Protein 3SP7 (pdb70)

Nearest PDB structures (foldseek):
  3sp7-assembly1_A  TM=1.007E+00  e=3.220E-22  Homo sapiens
  7xgg-assembly2_F  TM=9.415E-01  e=4.840E-17  Homo sapiens
  3ilc-assembly1_A  TM=9.454E-01  e=5.625E-17  Mus musculus
  8fy0-assembly1_D  TM=9.450E-01  e=8.398E-17  Homo sapiens
  1r2e-assembly1_A  TM=9.366E-01  e=1.254E-16  Homo sapiens

Structure (mmCIF, N/CA/C/O backbone):
data_3SP7
#
_entry.id   3SP7
#
_cell.length_a   41.627
_cell.length_b   54.891
_cell.length_c   79.569
_cell.angle_alpha   90.000
_cell.angle_beta   90.000
_cell.angle_gamma   90.000
#
_symmetry.space_group_name_H-M   'P 21 21 21'
#
loop_
_entity.id
_entity.type
_entity.pdbx_description
1 polymer 'Bcl-2-like protein 1'
2 non-polymer '5-(4-chlorophenyl)-4-{3-[4-(4-{[(4-{[(2R)-4-(dimethylamino)-1-(phenylsulfanyl)butan-2-yl]amino}-3-nitrophenyl)sulfonyl]amino}phenyl)piperazin-1-yl]phenyl}-1,2-dimethyl-1H-pyrrole-3-carboxylic acid'
3 non-polymer 'ZINC ION'
4 non-polymer 'ACETATE ION'
5 water water
#
loop_
_atom_site.group_PDB
_atom_site.id
_atom_site.type_symbol
_atom_site.label_atom_id
_atom_site.label_alt_id
_atom_site.label_comp_id
_atom_site.label_asym_id
_atom_site.label_entity_id
_atom_site.label_seq_id
_atom_site.pdbx_PDB_ins_code
_atom_site.Cartn_x
_atom_site.Cartn_y
_atom_site.Cartn_z
_atom_site.occupancy
_atom_site.B_iso_or_equiv
_atom_site.auth_seq_id
_atom_site.auth_comp_id
_atom_site.auth_asym_id
_atom_site.auth_atom_id
_atom_site.pdbx_PDB_model_num
ATOM 1 N N . SER A 1 1 ? 3.822 19.603 -31.809 1.00 39.15 -2 SER A N 1
ATOM 2 C CA . SER A 1 1 ? 2.547 18.905 -31.943 1.00 38.93 -2 SER A CA 1
ATOM 3 C C . SER A 1 1 ? 2.440 17.771 -30.884 1.00 40.06 -2 SER A C 1
ATOM 4 O O . SER A 1 1 ? 2.980 16.686 -31.095 1.00 43.39 -2 SER A O 1
ATOM 6 N N . GLU A 1 2 ? 1.810 18.044 -29.713 1.00 29.30 -1 GLU A N 1
ATOM 7 C CA . GLU A 1 2 ? 1.130 19.310 -29.519 1.00 23.94 -1 GLU A CA 1
ATOM 8 C C . GLU A 1 2 ? 1.740 20.197 -28.447 1.00 17.21 -1 GLU A C 1
ATOM 9 O O . GLU A 1 2 ? 2.234 19.730 -27.406 1.00 15.68 -1 GLU A O 1
ATOM 15 N N . PHE A 1 3 ? 1.679 21.499 -28.723 1.00 13.32 0 PHE A N 1
ATOM 16 C CA . PHE A 1 3 ? 2.122 22.519 -27.765 1.00 12.31 0 PHE A CA 1
ATOM 17 C C . PHE A 1 3 ? 1.373 22.355 -26.419 1.00 14.39 0 PHE A C 1
ATOM 18 O O . PHE A 1 3 ? 2.015 22.296 -25.355 1.00 13.72 0 PHE A O 1
ATOM 26 N N . MET A 1 4 ? 0.047 22.194 -26.472 1.00 13.91 1 MET A N 1
ATOM 27 C CA . MET A 1 4 ? -0.771 21.989 -25.273 1.00 15.00 1 MET A CA 1
ATOM 28 C C . MET A 1 4 ? -2.101 21.453 -25.726 1.00 21.28 1 MET A C 1
ATOM 29 O O . MET A 1 4 ? -2.971 22.248 -26.097 1.00 24.46 1 MET A O 1
ATOM 34 N N . SER A 1 5 ? -2.267 20.113 -25.741 1.00 15.27 2 SER A N 1
ATOM 35 C CA . SER A 1 5 ? -3.489 19.534 -26.257 1.00 14.94 2 SER A CA 1
ATOM 36 C C . SER A 1 5 ? -4.678 19.762 -25.374 1.00 16.75 2 SER A C 1
ATOM 37 O O . SER A 1 5 ? -4.581 19.704 -24.126 1.00 15.57 2 SER A O 1
ATOM 40 N N . GLN A 1 6 ? -5.829 19.957 -26.032 1.00 15.94 3 GLN A N 1
ATOM 41 C CA . GLN A 1 6 ? -7.086 20.113 -25.329 1.00 17.18 3 GLN A CA 1
ATOM 42 C C . GLN A 1 6 ? -7.407 18.853 -24.554 1.00 17.95 3 GLN A C 1
ATOM 43 O O . GLN A 1 6 ? -7.954 18.960 -23.465 1.00 16.48 3 GLN A O 1
ATOM 45 N N . SER A 1 7 ? -7.048 17.655 -25.068 1.00 14.70 4 SER A N 1
ATOM 46 C CA . SER A 1 7 ? -7.370 16.419 -24.351 1.00 15.40 4 SER A CA 1
ATOM 47 C C . SER A 1 7 ? -6.606 16.326 -23.008 1.00 16.46 4 SER A C 1
ATOM 48 O O . SER A 1 7 ? -7.195 15.870 -22.017 1.00 14.73 4 SER A O 1
ATOM 51 N N . ASN A 1 8 ? -5.362 16.834 -22.944 1.00 13.17 5 ASN A N 1
ATOM 52 C CA . ASN A 1 8 ? -4.603 16.815 -21.694 1.00 12.15 5 ASN A CA 1
ATOM 53 C C . ASN A 1 8 ? -5.197 17.820 -20.703 1.00 14.10 5 ASN A C 1
ATOM 54 O O . ASN A 1 8 ? -5.359 17.497 -19.517 1.00 12.53 5 ASN A O 1
ATOM 59 N N . ARG A 1 9 ? -5.596 19.007 -21.189 1.00 12.70 6 ARG A N 1
ATOM 60 C CA . ARG A 1 9 ? -6.272 19.958 -20.319 1.00 12.79 6 ARG A CA 1
ATOM 61 C C . ARG A 1 9 ? -7.563 19.348 -19.776 1.00 13.71 6 ARG A C 1
ATOM 62 O O . ARG A 1 9 ? -7.841 19.473 -18.579 1.00 11.89 6 ARG A O 1
ATOM 70 N N . GLU A 1 10 ? -8.349 18.690 -20.648 1.00 12.38 7 GLU A N 1
ATOM 71 C CA A GLU A 1 10 ? -9.626 18.088 -20.238 0.50 12.22 7 GLU A CA 1
ATOM 72 C CA B GLU A 1 10 ? -9.625 18.093 -20.235 0.50 12.84 7 GLU A CA 1
ATOM 73 C C . GLU A 1 10 ? -9.426 17.006 -19.184 1.00 13.49 7 GLU A C 1
ATOM 74 O O . GLU A 1 10 ? -10.226 16.926 -18.237 1.00 13.32 7 GLU A O 1
ATOM 85 N N . LEU A 1 11 ? -8.408 16.148 -19.333 1.00 11.79 8 LEU A N 1
ATOM 86 C CA . LEU A 1 11 ? -8.183 15.083 -18.335 1.00 11.08 8 LEU A CA 1
ATOM 87 C C . LEU A 1 11 ? -7.953 15.691 -16.946 1.00 11.98 8 LEU A C 1
ATOM 88 O O . LEU A 1 11 ? -8.483 15.219 -15.930 1.00 11.29 8 LEU A O 1
ATOM 93 N N . VAL A 1 12 ? -7.143 16.736 -16.898 1.00 10.41 9 VAL A N 1
ATOM 94 C CA . VAL A 1 12 ? -6.824 17.386 -15.643 1.00 9.89 9 VAL A CA 1
ATOM 95 C C . VAL A 1 12 ? -8.039 18.084 -15.059 1.00 11.48 9 VAL A C 1
ATOM 96 O O . VAL A 1 12 ? -8.351 17.883 -13.878 1.00 10.81 9 VAL A O 1
ATOM 100 N N . VAL A 1 13 ? -8.748 18.901 -15.859 1.00 10.70 10 VAL A N 1
ATOM 101 C CA . VAL A 1 13 ? -9.902 19.616 -15.309 1.00 11.12 10 VAL A CA 1
ATOM 102 C C . VAL A 1 13 ? -10.977 18.638 -14.861 1.00 12.30 10 VAL A C 1
ATOM 103 O O . VAL A 1 13 ? -11.580 18.860 -13.812 1.00 12.79 10 VAL A O 1
ATOM 107 N N . ASP A 1 14 ? -11.215 17.539 -15.609 1.00 11.10 11 ASP A N 1
ATOM 108 C CA . ASP A 1 14 ? -12.231 16.590 -15.210 1.00 11.50 11 ASP A CA 1
ATOM 109 C C . ASP A 1 14 ? -11.854 15.931 -13.867 1.00 11.50 11 ASP A C 1
ATOM 110 O O . ASP A 1 14 ? -12.707 15.787 -12.975 1.00 11.88 11 ASP A O 1
ATOM 115 N N . PHE A 1 15 ? -10.564 15.607 -13.681 1.00 10.02 12 PHE A N 1
ATOM 116 C CA . PHE A 1 15 ? -10.165 14.955 -12.440 1.00 8.68 12 PHE A CA 1
ATOM 117 C C . PHE A 1 15 ? -10.268 15.922 -11.251 1.00 11.35 12 PHE A C 1
ATOM 118 O O . PHE A 1 15 ? -10.842 15.580 -10.215 1.00 10.42 12 PHE A O 1
ATOM 126 N N . LEU A 1 16 ? -9.752 17.145 -11.431 1.00 10.38 13 LEU A N 1
ATOM 127 C CA . LEU A 1 16 ? -9.784 18.145 -10.361 1.00 9.41 13 LEU A CA 1
ATOM 128 C C . LEU A 1 16 ? -11.211 18.538 -10.015 1.00 12.35 13 LEU A C 1
ATOM 129 O O . LEU A 1 16 ? -11.548 18.703 -8.822 1.00 11.92 13 LEU A O 1
ATOM 134 N N . SER A 1 17 ? -12.069 18.674 -11.044 1.00 10.41 14 SER A N 1
ATOM 135 C CA A SER A 1 17 ? -13.480 19.002 -10.823 0.50 9.88 14 SER A CA 1
ATOM 136 C CA B SER A 1 17 ? -13.473 19.013 -10.821 0.50 10.25 14 SER A CA 1
ATOM 137 C C . SER A 1 17 ? -14.143 17.931 -9.973 1.00 12.62 14 SER A C 1
ATOM 138 O O . SER A 1 17 ? -14.941 18.257 -9.085 1.00 12.63 14 SER A O 1
ATOM 143 N N . TYR A 1 18 ? -13.806 16.650 -10.218 1.00 10.33 15 TYR A N 1
ATOM 144 C CA . TYR A 1 18 ? -14.367 15.527 -9.462 1.00 10.61 15 TYR A CA 1
ATOM 145 C C . TYR A 1 18 ? -13.910 15.600 -8.003 1.00 11.48 15 TYR A C 1
ATOM 146 O O . TYR A 1 18 ? -14.754 15.533 -7.097 1.00 11.89 15 TYR A O 1
ATOM 155 N N . LYS A 1 19 ? -12.608 15.818 -7.756 1.00 10.51 16 LYS A N 1
ATOM 156 C CA . LYS A 1 19 ? -12.115 15.872 -6.376 1.00 10.46 16 LYS A CA 1
ATOM 157 C C . LYS A 1 19 ? -12.674 17.064 -5.620 1.00 13.02 16 LYS A C 1
ATOM 158 O O . LYS A 1 19 ? -12.987 16.932 -4.436 1.00 12.99 16 LYS A O 1
ATOM 164 N N . LEU A 1 20 ? -12.865 18.206 -6.311 1.00 11.75 17 LEU A N 1
ATOM 165 C CA . LEU A 1 20 ? -13.457 19.386 -5.649 1.00 11.69 17 LEU A CA 1
ATOM 166 C C . LEU A 1 20 ? -14.948 19.167 -5.412 1.00 13.73 17 LEU A C 1
ATOM 167 O O . LEU A 1 20 ? -15.462 19.618 -4.369 1.00 12.70 17 LEU A O 1
ATOM 172 N N . SER A 1 21 ? -15.638 18.432 -6.319 1.00 11.93 18 SER A N 1
ATOM 173 C CA A SER A 1 21 ? -17.060 18.123 -6.125 0.50 12.25 18 SER A CA 1
ATOM 174 C CA B SER A 1 21 ? -17.060 18.131 -6.122 0.50 11.70 18 SER A CA 1
ATOM 175 C C . SER A 1 21 ? -17.243 17.284 -4.868 1.00 13.77 18 SER A C 1
ATOM 176 O O . SER A 1 21 ? -18.248 17.429 -4.163 1.00 13.27 18 SER A O 1
ATOM 181 N N . GLN A 1 22 ? -16.270 16.415 -4.560 1.00 11.56 19 GLN A N 1
ATOM 182 C CA . GLN A 1 22 ? -16.355 15.575 -3.366 1.00 11.50 19 GLN A CA 1
ATOM 183 C C . GLN A 1 22 ? -16.289 16.418 -2.096 1.00 13.50 19 GLN A C 1
ATOM 184 O O . GLN A 1 22 ? -16.723 15.958 -1.036 1.00 14.27 19 GLN A O 1
ATOM 190 N N . LYS A 1 23 ? -15.764 17.645 -2.197 1.00 11.07 20 LYS A N 1
ATOM 191 C CA . LYS A 1 23 ? -15.703 18.599 -1.094 1.00 12.20 20 LYS A CA 1
ATOM 192 C C . LYS A 1 23 ? -16.793 19.667 -1.203 1.00 13.07 20 LYS A C 1
ATOM 193 O O . LYS A 1 23 ? -16.788 20.632 -0.423 1.00 14.26 20 LYS A O 1
ATOM 199 N N . GLY A 1 24 ? -17.760 19.451 -2.100 1.00 12.18 21 GLY A N 1
ATOM 200 C CA . GLY A 1 24 ? -18.933 20.314 -2.268 1.00 12.97 21 GLY A CA 1
ATOM 201 C C . GLY A 1 24 ? -18.788 21.53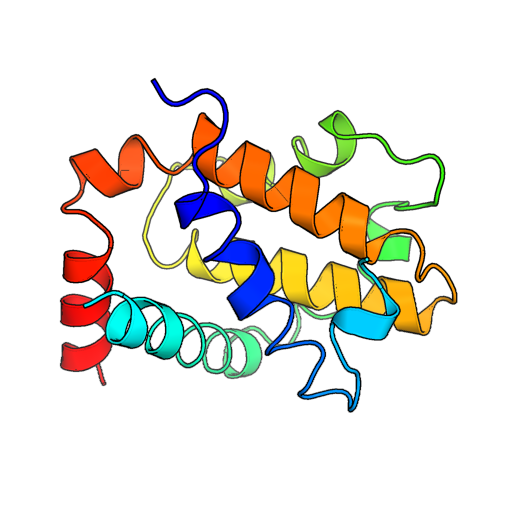3 -3.155 1.00 16.76 21 GLY A C 1
ATOM 202 O O . GLY A 1 24 ? -19.681 22.387 -3.148 1.00 17.15 21 GLY A O 1
ATOM 203 N N . TYR A 1 25 ? -17.720 21.608 -3.967 1.00 12.99 22 TYR A N 1
ATOM 204 C CA . TYR A 1 25 ? -17.462 22.763 -4.824 1.00 14.82 22 TYR A CA 1
ATOM 205 C C . TYR A 1 25 ? -17.681 22.486 -6.267 1.00 18.30 22 TYR A C 1
ATOM 206 O O . TYR A 1 25 ? -17.508 21.356 -6.723 1.00 17.07 22 TYR A O 1
ATOM 215 N N . SER A 1 26 ? -18.002 23.560 -7.006 1.00 18.26 23 SER A N 1
ATOM 216 C CA . SER A 1 26 ? -18.126 23.579 -8.462 1.00 18.56 23 SER A CA 1
ATOM 217 C C . SER A 1 26 ? -16.833 24.103 -9.066 1.00 18.80 23 SER A C 1
ATOM 218 O O . SER A 1 26 ? -16.231 25.032 -8.534 1.00 17.59 23 SER A O 1
ATOM 221 N N . TRP A 1 27 ? -16.419 23.538 -10.193 1.00 16.88 24 TRP A N 1
ATOM 222 C CA . TRP A 1 27 ? -15.222 24.003 -10.892 1.00 15.71 24 TRP A CA 1
ATOM 223 C C . TRP A 1 27 ? -15.341 25.499 -11.278 1.00 19.07 24 TRP A C 1
ATOM 224 O O . TRP A 1 27 ? -14.355 26.247 -11.202 1.00 17.68 24 TRP A O 1
ATOM 235 N N . SER A 1 28 ? -16.570 25.930 -11.645 1.00 18.88 25 SER A N 1
ATOM 236 C CA . SER A 1 28 ? -16.873 27.316 -12.035 1.00 19.72 25 SER A CA 1
ATOM 237 C C . SER A 1 28 ? -16.532 28.339 -10.939 1.00 22.95 25 SER A C 1
ATOM 238 O O . SER A 1 28 ? -16.392 29.521 -11.248 1.00 24.32 25 SER A O 1
ATOM 241 N N . GLN A 1 29 ? -16.348 27.895 -9.679 1.00 19.31 26 GLN A N 1
ATOM 242 C CA . GLN A 1 29 ? -15.965 28.778 -8.571 1.00 20.45 26 GLN A CA 1
ATOM 243 C C . GLN A 1 29 ? -14.484 29.179 -8.657 1.00 24.96 26 GLN A C 1
ATOM 244 O O . GLN A 1 29 ? -14.082 30.194 -8.074 1.00 27.90 26 GLN A O 1
ATOM 250 N N . PHE A 1 30 ? -13.672 28.401 -9.391 1.00 21.03 27 PHE A N 1
ATOM 251 C CA . PHE A 1 30 ? -12.226 28.618 -9.459 1.00 21.03 27 PHE A CA 1
ATOM 252 C C . PHE A 1 30 ? -11.715 29.004 -10.823 1.00 25.07 27 PHE A C 1
ATOM 253 O O . PHE A 1 30 ? -10.596 29.514 -10.919 1.00 23.83 27 PHE A O 1
ATOM 261 N N . SER A 1 31 ? -12.464 28.674 -11.881 1.00 22.93 28 SER A N 1
ATOM 262 C CA . SER A 1 31 ? -12.020 28.922 -13.249 1.00 24.48 28 SER A CA 1
ATOM 263 C C . SER A 1 31 ? -13.141 29.448 -14.116 1.00 31.52 28 SER A C 1
ATOM 264 O O . SER A 1 31 ? -14.272 28.967 -14.020 1.00 30.30 28 SER A O 1
ATOM 267 N N . ASP A 1 32 ? -12.834 30.429 -14.958 1.00 29.89 29 ASP A N 1
ATOM 268 C CA . ASP A 1 32 ? -13.831 31.018 -15.844 1.00 66.86 29 ASP A CA 1
ATOM 269 C C . ASP A 1 32 ? -15.239 30.575 -15.461 1.00 110.58 29 ASP A C 1
ATOM 270 O O . ASP A 1 32 ? -16.212 31.292 -15.697 1.00 77.32 29 ASP A O 1
ATOM 275 N N . GLU A 1 45 ? -14.672 6.081 -25.629 1.00 34.09 82 GLU A N 1
ATOM 276 C CA . GLU A 1 45 ? -13.455 5.667 -24.929 1.00 32.37 82 GLU A CA 1
ATOM 277 C C . GLU A 1 45 ? -12.984 6.774 -23.979 1.00 29.69 82 GLU A C 1
ATOM 278 O O . GLU A 1 45 ? -12.394 6.479 -22.935 1.00 24.20 82 GLU A O 1
ATOM 280 N N . SER A 1 46 ? -13.285 8.042 -24.306 1.00 27.17 83 SER A N 1
ATOM 281 C CA . SER A 1 46 ? -12.901 9.167 -23.464 1.00 25.16 83 SER A CA 1
ATOM 282 C C . SER A 1 46 ? -13.612 9.108 -22.099 1.00 23.69 83 SER A C 1
ATOM 283 O O . SER A 1 46 ? -12.967 9.356 -21.080 1.00 20.28 83 SER A O 1
ATOM 286 N N . GLU A 1 47 ? -14.901 8.722 -22.065 1.00 20.35 84 GLU A N 1
ATOM 287 C CA . GLU A 1 47 ? -15.633 8.593 -20.805 1.00 19.97 84 GLU A CA 1
ATOM 288 C C . GLU A 1 47 ? -15.035 7.477 -19.958 1.00 18.22 84 GLU A C 1
ATOM 289 O O . GLU A 1 47 ? -14.946 7.635 -18.740 1.00 16.69 84 GLU A O 1
ATOM 295 N N . ALA A 1 48 ? -14.610 6.360 -20.582 1.00 15.26 85 ALA A N 1
ATOM 296 C CA . ALA A 1 48 ? -14.032 5.255 -19.827 1.00 13.97 85 ALA A CA 1
ATOM 297 C C . ALA A 1 48 ? -12.699 5.690 -19.159 1.00 14.29 85 ALA A C 1
ATOM 298 O O . ALA A 1 48 ? -12.418 5.258 -18.044 1.00 13.30 85 ALA A O 1
ATOM 300 N N . VAL A 1 49 ? -11.897 6.541 -19.850 1.00 12.88 86 VAL A N 1
ATOM 301 C CA . VAL A 1 49 ? -10.642 7.015 -19.260 1.00 11.56 86 VAL A CA 1
ATOM 302 C C . VAL A 1 49 ? -10.939 7.892 -18.047 1.00 13.10 86 VAL A C 1
ATOM 303 O O . VAL A 1 49 ? -10.328 7.719 -16.995 1.00 11.75 86 VAL A O 1
ATOM 307 N N . LYS A 1 50 ? -11.850 8.858 -18.201 1.00 12.78 87 LYS A N 1
ATOM 308 C CA . LYS A 1 50 ? -12.242 9.754 -17.110 1.00 11.47 87 LYS A CA 1
ATOM 309 C C . LYS A 1 50 ? -12.683 8.921 -15.896 1.00 12.91 87 LYS A C 1
ATOM 310 O O . LYS A 1 50 ? -12.224 9.170 -14.787 1.00 11.44 87 LYS A O 1
ATOM 316 N N . GLN A 1 51 ? -13.542 7.913 -16.124 1.00 12.49 88 GLN A N 1
ATOM 317 C CA . GLN A 1 51 ? -14.086 7.119 -15.026 1.00 12.29 88 GLN A CA 1
ATOM 318 C C . GLN A 1 51 ? -13.013 6.258 -14.366 1.00 12.82 88 GLN A C 1
ATOM 319 O O . GLN A 1 51 ? -12.983 6.156 -13.138 1.00 12.35 88 GLN A O 1
ATOM 325 N N . ALA A 1 52 ? -12.105 5.667 -15.175 1.00 11.67 89 ALA A N 1
ATOM 326 C CA . ALA A 1 52 ? -11.043 4.849 -14.585 1.00 10.82 89 ALA A CA 1
ATOM 327 C C . ALA A 1 52 ? -10.135 5.705 -13.726 1.00 11.88 89 ALA A C 1
ATOM 328 O O . ALA A 1 52 ? -9.726 5.267 -12.649 1.00 11.45 89 ALA A O 1
ATOM 330 N N . LEU A 1 53 ? -9.827 6.935 -14.174 1.00 10.65 90 LEU A N 1
ATOM 331 C CA A LEU A 1 53 ? -8.985 7.844 -13.376 0.50 10.62 90 LEU A CA 1
ATOM 332 C CA B LEU A 1 53 ? -8.945 7.773 -13.380 0.50 10.57 90 LEU A CA 1
ATOM 333 C C . LEU A 1 53 ? -9.682 8.258 -12.090 1.00 12.44 90 LEU A C 1
ATOM 334 O O . LEU A 1 53 ? -9.050 8.333 -11.022 1.00 11.39 90 LEU A O 1
ATOM 343 N N . ARG A 1 54 ? -10.998 8.528 -12.163 1.00 11.24 91 ARG A N 1
ATOM 344 C CA . ARG A 1 54 ? -11.766 8.890 -10.952 1.00 11.92 91 ARG A CA 1
ATOM 345 C C . ARG A 1 54 ? -11.666 7.758 -9.923 1.00 13.08 91 ARG A C 1
ATOM 346 O O . ARG A 1 54 ? -11.358 7.969 -8.743 1.00 11.85 91 ARG A O 1
ATOM 354 N N . GLU A 1 55 ? -11.913 6.532 -10.386 1.00 10.63 92 GLU A N 1
ATOM 355 C CA . GLU A 1 55 ? -11.915 5.363 -9.509 1.00 10.10 92 GLU A CA 1
ATOM 356 C C . GLU A 1 55 ? -10.520 5.077 -8.944 1.00 11.66 92 GLU A C 1
ATOM 357 O O . GLU A 1 55 ? -10.375 4.786 -7.745 1.00 10.87 92 GLU A O 1
ATOM 363 N N . ALA A 1 56 ? -9.478 5.174 -9.798 1.00 9.49 93 ALA A N 1
ATOM 364 C CA . ALA A 1 56 ? -8.119 4.934 -9.336 1.00 9.93 93 ALA A CA 1
ATOM 365 C C . ALA A 1 56 ? -7.686 5.998 -8.326 1.00 11.26 93 ALA A C 1
ATOM 366 O O . ALA A 1 56 ? -7.019 5.651 -7.355 1.00 11.17 93 ALA A O 1
ATOM 368 N N . GLY A 1 57 ? -8.052 7.262 -8.549 1.00 9.79 94 GLY A N 1
ATOM 369 C CA . GLY A 1 57 ? -7.725 8.310 -7.578 1.00 10.09 94 GLY A CA 1
ATOM 370 C C . GLY A 1 57 ? -8.419 8.077 -6.240 1.00 11.49 94 GLY A C 1
ATOM 371 O O . GLY A 1 57 ? -7.824 8.343 -5.185 1.00 11.86 94 GLY A O 1
ATOM 372 N N . ASP A 1 58 ? -9.676 7.614 -6.262 1.00 9.81 95 ASP A N 1
ATOM 373 C CA . ASP A 1 58 ? -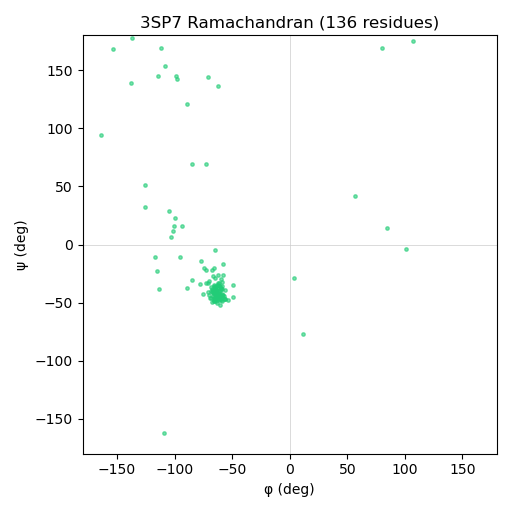10.399 7.312 -5.006 1.00 10.15 95 ASP A CA 1
ATOM 374 C C . ASP A 1 58 ? -9.702 6.163 -4.257 1.00 13.21 95 ASP A C 1
ATOM 375 O O . ASP A 1 58 ? -9.524 6.232 -3.024 1.00 11.67 95 ASP A O 1
ATOM 380 N N . GLU A 1 59 ? -9.273 5.118 -5.004 1.00 10.66 96 GLU A N 1
ATOM 381 C CA A GLU A 1 59 ? -8.588 3.978 -4.394 0.50 10.05 96 GLU A CA 1
ATOM 382 C CA B GLU A 1 59 ? -8.613 3.993 -4.374 0.50 9.49 96 GLU A CA 1
ATOM 383 C C . GLU A 1 59 ? -7.239 4.392 -3.847 1.00 11.32 96 GLU A C 1
ATOM 384 O O . GLU A 1 59 ? -6.832 3.925 -2.778 1.00 11.85 96 GLU A O 1
ATOM 395 N N . PHE A 1 60 ? -6.516 5.249 -4.586 1.00 10.91 97 PHE A N 1
ATOM 396 C CA . PHE A 1 60 ? -5.205 5.732 -4.151 1.00 10.46 97 PHE A CA 1
ATOM 397 C C . PHE A 1 60 ? -5.371 6.413 -2.765 1.00 12.76 97 PHE A C 1
ATOM 398 O O . PHE A 1 60 ? -4.544 6.185 -1.857 1.00 12.38 97 PHE A O 1
ATOM 406 N N . GLU A 1 61 ? -6.419 7.241 -2.586 1.00 11.05 98 GLU A N 1
ATOM 407 C CA . GLU A 1 61 ? -6.599 7.887 -1.292 1.00 11.73 98 GLU A CA 1
ATOM 408 C C . GLU A 1 61 ? -6.892 6.884 -0.187 1.00 14.34 98 GLU A C 1
ATOM 409 O O . GLU A 1 61 ? -6.396 7.060 0.928 1.00 13.95 98 GLU A O 1
ATOM 415 N N . LEU A 1 62 ? -7.648 5.828 -0.469 1.00 11.71 99 LEU A N 1
ATOM 416 C CA . LEU A 1 62 ? -7.887 4.835 0.582 1.00 12.53 99 LEU A CA 1
ATOM 417 C C . LEU A 1 62 ? -6.607 4.121 0.985 1.00 14.86 99 LEU A C 1
ATOM 418 O O . LEU A 1 62 ? -6.422 3.850 2.180 1.00 17.05 99 LEU A O 1
ATOM 423 N N . ARG A 1 63 ? -5.707 3.855 0.034 1.00 11.11 100 ARG A N 1
ATOM 424 C CA . ARG A 1 63 ? -4.493 3.085 0.300 1.00 11.66 100 ARG A CA 1
ATOM 425 C C . ARG A 1 63 ? -3.352 3.920 0.845 1.00 14.92 100 ARG A C 1
ATOM 426 O O . ARG A 1 63 ? -2.505 3.393 1.590 1.00 16.46 100 ARG A O 1
ATOM 434 N N . TYR A 1 64 ? -3.288 5.207 0.458 1.00 11.49 101 TYR A N 1
ATOM 435 C CA . TYR A 1 64 ? -2.151 6.061 0.791 1.00 11.12 101 TYR A CA 1
ATOM 436 C C . TYR A 1 64 ? -2.602 7.325 1.481 1.00 12.79 101 TYR A C 1
ATOM 437 O O . TYR A 1 64 ? -1.938 8.371 1.383 1.00 11.47 101 TYR A O 1
ATOM 446 N N . ARG A 1 65 ? -3.688 7.209 2.246 1.00 12.23 102 ARG A N 1
ATOM 447 C CA . ARG A 1 65 ? -4.292 8.333 2.955 1.00 11.69 102 ARG A CA 1
ATOM 448 C C . ARG A 1 65 ? -3.313 9.176 3.777 1.00 13.60 102 ARG A C 1
ATOM 449 O O . ARG A 1 65 ? -3.492 10.385 3.835 1.00 14.59 102 ARG A O 1
ATOM 457 N N . ARG A 1 66 ? -2.288 8.555 4.381 1.00 12.20 103 ARG A N 1
ATOM 458 C CA A ARG A 1 66 ? -1.357 9.308 5.230 0.50 12.63 103 ARG A CA 1
ATOM 459 C CA B ARG A 1 66 ? -1.355 9.307 5.229 0.50 12.58 103 ARG A CA 1
ATOM 460 C C . ARG A 1 66 ? -0.624 10.421 4.469 1.00 14.06 103 ARG A C 1
ATOM 461 O O . ARG A 1 66 ? -0.154 11.373 5.098 1.00 14.93 103 ARG A O 1
ATOM 476 N N . ALA A 1 67 ? -0.528 10.326 3.136 1.00 10.96 104 ALA A N 1
ATOM 477 C CA . ALA A 1 67 ? 0.157 11.339 2.328 1.00 10.11 104 ALA A CA 1
ATOM 478 C C . ALA A 1 67 ? -0.675 12.598 2.130 1.00 14.47 104 ALA A C 1
ATOM 479 O O . ALA A 1 67 ? -0.147 13.601 1.670 1.00 13.94 104 ALA A O 1
ATOM 481 N N . PHE A 1 68 ? -1.982 12.530 2.427 1.00 13.19 105 PHE A N 1
ATOM 482 C CA . PHE A 1 68 ? -2.896 13.655 2.246 1.00 13.83 105 PHE A CA 1
ATOM 483 C C . PHE A 1 68 ? -2.848 14.571 3.484 1.00 20.28 105 PHE A C 1
ATOM 484 O O . PHE A 1 68 ? -3.790 14.620 4.288 1.00 22.87 105 PHE A O 1
ATOM 492 N N . SER A 1 69 ? -1.724 15.247 3.658 1.00 17.15 106 SER A N 1
ATOM 493 C CA . SER A 1 69 ? -1.497 16.147 4.786 1.00 17.83 106 SER A CA 1
ATOM 494 C C . SER A 1 69 ? -1.484 17.639 4.332 1.00 21.11 106 SER A C 1
ATOM 495 O O . SER A 1 69 ? -2.052 17.963 3.283 1.00 21.43 106 SER A O 1
ATOM 498 N N . ASP A 1 70 ? -0.934 18.554 5.149 1.00 20.96 107 ASP A N 1
ATOM 499 C CA . ASP A 1 70 ? -0.914 19.999 4.858 1.00 19.34 107 ASP A CA 1
ATOM 500 C C . ASP A 1 70 ? 0.101 20.288 3.742 1.00 19.93 107 ASP A C 1
ATOM 501 O O . ASP A 1 70 ? 1.133 20.894 3.989 1.00 18.05 107 ASP A O 1
ATOM 503 N N . LEU A 1 71 ? -0.209 19.852 2.506 1.00 15.70 108 LEU A N 1
ATOM 504 C CA . LEU A 1 71 ? 0.743 19.958 1.393 1.00 14.28 108 LEU A CA 1
ATOM 505 C C . LEU A 1 71 ? 1.185 21.377 1.103 1.00 15.17 108 LEU A C 1
ATOM 506 O O . LEU A 1 71 ? 2.334 21.584 0.738 1.00 14.13 108 LEU A O 1
ATOM 511 N N . THR A 1 72 ? 0.291 22.368 1.199 1.00 16.04 109 THR A N 1
ATOM 512 C CA . THR A 1 72 ? 0.694 23.726 0.834 1.00 17.17 109 THR A CA 1
ATOM 513 C C . THR A 1 72 ? 1.681 24.305 1.866 1.00 19.16 109 THR A C 1
ATOM 514 O O . THR A 1 72 ? 2.584 25.042 1.477 1.00 19.46 109 THR A O 1
ATOM 518 N N . SER A 1 73 ? 1.567 23.915 3.147 1.00 17.81 110 SER A N 1
ATOM 519 C CA . SER A 1 73 ? 2.523 24.381 4.161 1.00 17.86 110 SER A CA 1
ATOM 520 C C . SER A 1 73 ? 3.859 23.634 4.013 1.00 19.77 110 SER A C 1
ATOM 521 O O . SER A 1 73 ? 4.916 24.258 4.047 1.00 20.56 110 SER A O 1
ATOM 524 N N . GLN A 1 74 ? 3.809 22.306 3.788 1.00 16.28 111 GLN A N 1
ATOM 525 C CA . GLN A 1 74 ? 5.009 21.479 3.640 1.00 17.39 111 GLN A CA 1
ATOM 526 C C . GLN A 1 74 ? 5.832 21.873 2.423 1.00 18.74 111 GLN A C 1
ATOM 527 O O . GLN A 1 74 ? 7.067 21.779 2.452 1.00 17.59 111 GLN A O 1
ATOM 533 N N . LEU A 1 75 ? 5.151 22.294 1.327 1.00 14.88 112 LEU A N 1
ATOM 534 C CA . LEU A 1 75 ? 5.847 22.645 0.089 1.00 14.58 112 LEU A CA 1
ATOM 535 C C . LEU A 1 75 ? 5.958 24.150 -0.117 1.00 17.10 112 LEU A C 1
ATOM 536 O O . LEU A 1 75 ? 6.451 24.567 -1.171 1.00 17.93 112 LEU A O 1
ATOM 541 N N . HIS A 1 76 ? 5.531 24.966 0.898 1.00 15.90 113 HIS A N 1
ATOM 542 C CA A HIS A 1 76 ? 5.558 26.437 0.851 0.50 18.43 113 HIS A CA 1
ATOM 543 C CA B HIS A 1 76 ? 5.582 26.431 0.839 0.50 17.76 113 HIS A CA 1
ATOM 544 C C . HIS A 1 76 ? 4.931 26.941 -0.464 1.00 21.53 113 HIS A C 1
ATOM 545 O O . HIS A 1 76 ? 5.519 27.748 -1.188 1.00 21.05 113 HIS A O 1
ATOM 558 N N . ILE A 1 77 ? 3.718 26.435 -0.772 1.00 18.93 114 ILE A N 1
ATOM 559 C CA . ILE A 1 77 ? 2.963 26.815 -1.980 1.00 19.20 114 ILE A CA 1
ATOM 560 C C . ILE A 1 77 ? 2.126 28.021 -1.609 1.00 22.46 114 ILE A C 1
ATOM 561 O O . ILE A 1 77 ? 1.346 27.957 -0.659 1.00 23.75 114 ILE A O 1
ATOM 566 N N . THR A 1 78 ? 2.331 29.144 -2.318 1.00 17.54 115 THR A N 1
ATOM 567 C CA . THR A 1 78 ? 1.642 30.401 -2.037 1.00 17.05 115 THR A CA 1
ATOM 568 C C . THR A 1 78 ? 1.188 31.061 -3.338 1.00 18.55 115 THR A C 1
ATOM 569 O O . THR A 1 78 ? 1.601 30.604 -4.403 1.00 17.17 115 THR A O 1
ATOM 573 N N . PRO A 1 79 ? 0.492 32.215 -3.290 1.00 16.42 116 PRO A N 1
ATOM 574 C CA . PRO A 1 79 ? 0.176 32.929 -4.537 1.00 16.30 116 PRO A CA 1
ATOM 575 C C . PRO A 1 79 ? 1.417 33.464 -5.281 1.00 18.05 116 PRO A C 1
ATOM 576 O O . PRO A 1 79 ? 1.269 33.978 -6.389 1.00 18.71 116 PRO A O 1
ATOM 580 N N . GLY A 1 80 ? 2.606 33.324 -4.697 1.00 15.86 117 GLY A N 1
ATOM 581 C CA . GLY A 1 80 ? 3.861 33.683 -5.347 1.00 16.63 117 GLY A CA 1
ATOM 582 C C . GLY A 1 80 ? 4.543 32.496 -6.025 1.00 18.65 117 GLY A C 1
ATOM 583 O O . GLY A 1 80 ? 5.529 32.682 -6.740 1.00 19.31 117 GLY A O 1
ATOM 584 N N . THR A 1 81 ? 4.069 31.264 -5.771 1.00 14.74 118 THR A N 1
ATOM 585 C CA . THR A 1 81 ? 4.668 30.058 -6.349 1.00 14.63 118 THR A CA 1
ATOM 586 C C . THR A 1 81 ? 4.566 30.055 -7.881 1.00 14.46 118 THR A C 1
ATOM 587 O O . THR A 1 81 ? 3.524 30.395 -8.446 1.00 14.65 118 THR A O 1
ATOM 591 N N . ALA A 1 82 ? 5.661 29.680 -8.546 1.00 14.42 119 ALA A N 1
ATOM 592 C CA . ALA A 1 82 ? 5.704 29.561 -9.994 1.00 14.01 119 ALA A CA 1
ATOM 593 C C . ALA A 1 82 ? 5.849 28.092 -10.408 1.00 13.54 119 ALA A C 1
ATOM 594 O O . ALA A 1 82 ? 6.134 27.205 -9.579 1.00 13.56 119 ALA A O 1
ATOM 596 N N . TYR A 1 83 ? 5.670 27.841 -11.702 1.00 11.47 120 TYR A N 1
ATOM 597 C CA . TYR A 1 83 ? 5.677 26.494 -12.262 1.00 11.35 120 TYR A CA 1
ATOM 598 C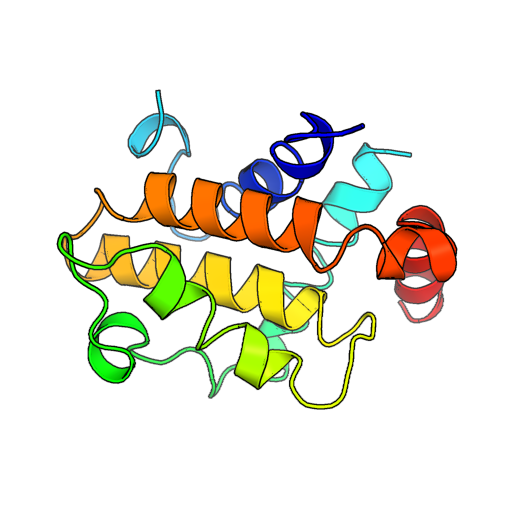 C . TYR A 1 83 ? 6.872 25.643 -11.845 1.00 13.34 120 TYR A C 1
ATOM 599 O O . TYR A 1 83 ? 6.686 24.465 -11.523 1.00 12.56 120 TYR A O 1
ATOM 608 N N . GLN A 1 84 ? 8.095 26.191 -11.871 1.00 14.31 121 GLN A N 1
ATOM 609 C CA . GLN A 1 84 ? 9.240 25.335 -11.591 1.00 14.47 121 GLN A CA 1
ATOM 610 C C . GLN A 1 84 ? 9.207 24.738 -10.168 1.00 16.89 121 GLN A C 1
ATOM 611 O O . GLN A 1 84 ? 9.687 23.623 -10.007 1.00 16.61 121 GLN A O 1
ATOM 617 N N . SER A 1 85 ? 8.551 25.368 -9.177 1.00 14.50 122 SER A N 1
ATOM 618 C CA . SER A 1 85 ? 8.438 24.776 -7.835 1.00 14.47 122 SER A CA 1
ATOM 619 C C . SER A 1 85 ? 7.550 23.525 -7.888 1.00 16.83 122 SER A C 1
ATOM 620 O O . SER A 1 85 ? 7.845 22.509 -7.251 1.00 16.38 122 SER A O 1
ATOM 623 N N . PHE A 1 86 ? 6.459 23.604 -8.668 1.00 14.22 123 PHE A N 1
ATOM 624 C CA . PHE A 1 86 ? 5.570 22.469 -8.836 1.00 13.24 123 PHE A CA 1
ATOM 625 C C . PHE A 1 86 ? 6.328 21.364 -9.597 1.00 14.77 123 PHE A C 1
ATOM 626 O O . PHE A 1 86 ? 6.307 20.207 -9.181 1.00 13.49 123 PHE A O 1
ATOM 634 N N . GLU A 1 87 ? 7.055 21.725 -10.655 1.00 12.03 124 GLU A N 1
ATOM 635 C CA . GLU A 1 87 ? 7.805 20.729 -11.407 1.00 11.64 124 GLU A CA 1
ATOM 636 C C . GLU A 1 87 ? 8.839 20.012 -10.541 1.00 14.56 124 GLU A C 1
ATOM 637 O O . GLU A 1 87 ? 9.037 18.811 -10.724 1.00 13.47 124 GLU A O 1
ATOM 643 N N . GLN A 1 88 ? 9.495 20.714 -9.614 1.00 12.68 125 GLN A N 1
ATOM 644 C CA A GLN A 1 88 ? 10.495 20.032 -8.802 0.50 12.69 125 GLN A CA 1
ATOM 645 C CA B GLN A 1 88 ? 10.491 20.066 -8.762 0.50 13.03 125 GLN A CA 1
ATOM 646 C C . GLN A 1 88 ? 9.870 18.946 -7.937 1.00 14.68 125 GLN A C 1
ATOM 647 O O . GLN A 1 88 ? 10.469 17.868 -7.835 1.00 14.96 125 GLN A O 1
ATOM 658 N N . VAL A 1 89 ? 8.679 19.187 -7.353 1.00 11.14 126 VAL A N 1
ATOM 659 C CA A VAL A 1 89 ? 7.982 18.185 -6.537 0.50 11.23 126 VAL A CA 1
ATOM 660 C CA B VAL A 1 89 ? 8.090 18.146 -6.523 0.50 11.08 126 VAL A CA 1
ATOM 661 C C . VAL A 1 89 ? 7.525 17.011 -7.406 1.00 14.60 126 VAL A C 1
ATOM 662 O O . VAL A 1 89 ? 7.667 15.851 -7.019 1.00 12.71 126 VAL A O 1
ATOM 669 N N . VAL A 1 90 ? 6.940 17.309 -8.570 1.00 11.53 127 VAL A N 1
ATOM 670 C CA . VAL A 1 90 ? 6.433 16.220 -9.382 1.00 11.31 127 VAL A CA 1
ATOM 671 C C . VAL A 1 90 ? 7.606 15.422 -9.973 1.00 13.90 127 VAL A C 1
ATOM 672 O O . VAL A 1 90 ? 7.488 14.201 -10.093 1.00 12.17 127 VAL A O 1
ATOM 676 N N . ASN A 1 91 ? 8.748 16.084 -10.296 1.00 10.70 128 ASN A N 1
ATOM 677 C CA . ASN A 1 91 ? 9.911 15.329 -10.770 1.00 11.58 128 ASN A CA 1
ATOM 678 C C . ASN A 1 91 ? 10.382 14.370 -9.685 1.00 14.08 128 ASN A C 1
ATOM 679 O O . ASN A 1 91 ? 10.863 13.291 -10.019 1.00 14.51 128 ASN A O 1
ATOM 684 N N . GLU A 1 92 ? 10.245 14.750 -8.385 1.00 12.04 129 GLU A N 1
ATOM 685 C CA . GLU A 1 92 ? 10.592 13.833 -7.284 1.00 12.80 129 GLU A CA 1
ATOM 686 C C . GLU A 1 92 ? 9.654 12.611 -7.343 1.00 13.35 129 GLU A C 1
ATOM 687 O O . GLU A 1 92 ? 10.101 11.474 -7.203 1.00 13.90 129 GLU A O 1
ATOM 693 N N . LEU A 1 93 ? 8.340 12.850 -7.529 1.00 12.19 130 LEU A N 1
ATOM 694 C CA . LEU A 1 93 ? 7.395 11.741 -7.615 1.00 13.12 130 LEU A CA 1
ATOM 695 C C . LEU A 1 93 ? 7.815 10.761 -8.742 1.00 13.89 130 LEU A C 1
ATOM 696 O O . LEU A 1 93 ? 7.736 9.541 -8.563 1.00 15.54 130 LEU A O 1
ATOM 701 N N . PHE A 1 94 ? 8.295 11.293 -9.878 1.00 12.44 131 PHE A N 1
ATOM 702 C CA . PHE A 1 94 ? 8.717 10.462 -10.998 1.00 12.31 131 PHE A CA 1
ATOM 703 C C . PHE A 1 94 ? 10.244 10.253 -11.080 1.00 17.58 131 PHE A C 1
ATOM 704 O O . PHE A 1 94 ? 10.759 9.924 -12.159 1.00 17.09 131 PHE A O 1
ATOM 712 N N . ARG A 1 95 ? 10.967 10.408 -9.942 1.00 15.45 132 ARG A N 1
ATOM 713 C CA . ARG A 1 95 ? 12.437 10.332 -9.955 1.00 15.81 132 ARG A CA 1
ATOM 714 C C . ARG A 1 95 ? 12.956 8.992 -10.479 1.00 21.50 132 ARG A C 1
ATOM 715 O O . ARG A 1 95 ? 13.996 8.970 -11.129 1.00 22.89 132 ARG A O 1
ATOM 723 N N . ASP A 1 96 ? 12.231 7.903 -10.242 1.00 17.04 133 ASP A N 1
ATOM 724 C CA . ASP A 1 96 ? 12.672 6.584 -10.716 1.00 17.75 133 ASP A CA 1
ATOM 725 C C . ASP A 1 96 ? 11.962 6.144 -11.991 1.00 21.61 133 ASP A C 1
ATOM 726 O O . ASP A 1 96 ? 12.066 4.976 -12.378 1.00 23.20 133 ASP A O 1
ATOM 731 N N . GLY A 1 97 ? 11.331 7.093 -12.668 1.00 18.33 134 GLY A N 1
ATOM 732 C CA . GLY A 1 97 ? 10.637 6.812 -13.917 1.00 17.38 134 GLY A CA 1
ATOM 733 C C . GLY A 1 97 ? 9.131 6.815 -13.804 1.00 17.25 134 GLY A C 1
ATOM 734 O O . GLY A 1 97 ? 8.558 6.954 -12.720 1.00 17.19 134 GLY A O 1
ATOM 735 N N . VAL A 1 98 ? 8.474 6.659 -14.931 1.00 13.66 135 VAL A N 1
ATOM 736 C CA . VAL A 1 98 ? 7.027 6.708 -14.986 1.00 12.37 135 VAL A CA 1
ATOM 737 C C . VAL A 1 98 ? 6.436 5.299 -14.992 1.00 14.55 135 VAL A C 1
ATOM 738 O O . VAL A 1 98 ? 6.991 4.374 -15.595 1.00 14.29 135 VAL A O 1
ATOM 742 N N . ASN A 1 99 ? 5.279 5.146 -14.344 1.00 13.14 136 ASN A N 1
ATOM 743 C CA . ASN A 1 99 ? 4.475 3.932 -14.414 1.00 11.84 136 ASN A CA 1
ATOM 744 C C . ASN A 1 99 ? 3.017 4.380 -14.139 1.00 12.20 136 ASN A C 1
ATOM 745 O O . ASN A 1 99 ? 2.794 5.544 -13.742 1.00 11.12 136 ASN A O 1
ATOM 750 N N . TRP A 1 100 ? 2.041 3.516 -14.366 1.00 10.72 137 TRP A N 1
ATOM 751 C CA . TRP A 1 100 ? 0.656 3.940 -14.208 1.00 9.66 137 TRP A CA 1
ATOM 752 C C . TRP A 1 100 ? 0.319 4.380 -12.777 1.00 10.52 137 TRP A C 1
ATOM 753 O O . TRP A 1 100 ? -0.379 5.373 -12.602 1.00 10.96 137 TRP A O 1
ATOM 764 N N . GLY A 1 101 ? 0.780 3.630 -11.781 1.00 10.38 138 GLY A N 1
ATOM 765 C CA . GLY A 1 101 ? 0.488 4.006 -10.403 1.00 10.38 138 GLY A CA 1
ATOM 766 C C . GLY A 1 101 ? 1.017 5.376 -10.033 1.00 9.57 138 GLY A C 1
ATOM 767 O O . GLY A 1 101 ? 0.359 6.130 -9.292 1.00 10.50 138 GLY A O 1
ATOM 768 N N . ARG A 1 102 ? 2.225 5.706 -10.554 1.00 9.35 139 ARG A N 1
ATOM 769 C CA A ARG A 1 102 ? 2.806 7.022 -10.268 0.50 8.69 139 ARG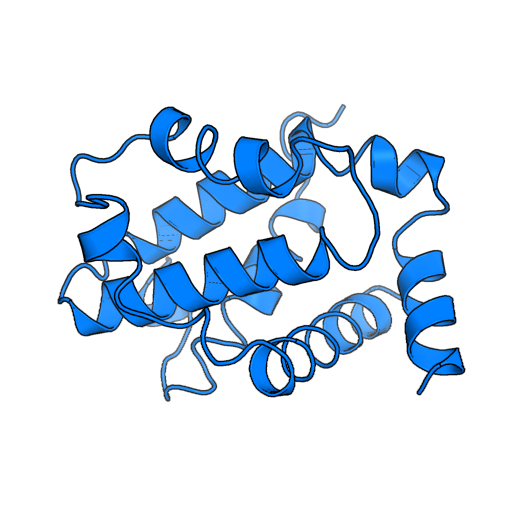 A CA 1
ATOM 770 C CA B ARG A 1 102 ? 2.826 7.021 -10.318 0.50 9.14 139 ARG A CA 1
ATOM 771 C C . ARG A 1 102 ? 1.994 8.118 -11.005 1.00 10.16 139 ARG A C 1
ATOM 772 O O . ARG A 1 102 ? 1.837 9.209 -10.469 1.00 9.96 139 ARG A O 1
ATOM 787 N N . ILE A 1 103 ? 1.421 7.812 -12.196 1.00 9.77 140 ILE A N 1
ATOM 788 C CA . ILE A 1 103 ? 0.566 8.797 -12.875 1.00 8.35 140 ILE A CA 1
ATOM 789 C C . ILE A 1 103 ? -0.711 9.026 -12.036 1.00 10.66 140 ILE A C 1
ATOM 790 O O . ILE A 1 103 ? -1.126 10.176 -11.841 1.00 9.25 140 ILE A O 1
ATOM 795 N N . VAL A 1 104 ? -1.301 7.955 -11.465 1.00 9.42 141 VAL A N 1
ATOM 796 C CA . VAL A 1 104 ? -2.474 8.151 -10.627 1.00 8.79 141 VAL A CA 1
ATOM 797 C C . VAL A 1 104 ? -2.076 8.988 -9.392 1.00 10.40 141 VAL A C 1
ATOM 798 O O . VAL A 1 104 ? -2.850 9.863 -8.968 1.00 10.27 141 VAL A O 1
ATOM 802 N N . ALA A 1 105 ? -0.883 8.722 -8.810 1.00 8.96 142 ALA A N 1
ATOM 803 C CA . ALA A 1 105 ? -0.403 9.493 -7.655 1.00 9.20 142 ALA A CA 1
ATOM 804 C C . ALA A 1 105 ? -0.232 10.981 -8.020 1.00 10.20 142 ALA A C 1
ATOM 805 O O . ALA A 1 105 ? -0.528 11.853 -7.193 1.00 10.13 142 ALA A O 1
ATOM 807 N N . PHE A 1 106 ? 0.193 11.280 -9.271 1.00 9.08 143 PHE A N 1
ATOM 808 C CA . PHE A 1 106 ? 0.337 12.648 -9.757 1.00 9.07 143 PHE A CA 1
ATOM 809 C C . PHE A 1 106 ? -1.014 13.344 -9.834 1.00 10.96 143 PHE A C 1
ATOM 810 O O . PHE A 1 106 ? -1.145 14.471 -9.347 1.00 9.96 143 PHE A O 1
ATOM 818 N N . PHE A 1 107 ? -2.036 12.682 -10.412 1.00 9.16 144 PHE A N 1
ATOM 819 C CA . PHE A 1 107 ? -3.354 13.308 -10.441 1.00 8.87 144 PHE A CA 1
ATOM 820 C C . PHE A 1 107 ? -3.851 13.545 -9.033 1.00 10.04 144 PHE A C 1
ATOM 821 O O . PHE A 1 107 ? -4.400 14.619 -8.707 1.00 9.91 144 PHE A O 1
ATOM 829 N N . SER A 1 108 ? -3.668 12.525 -8.171 1.00 9.55 145 SER A N 1
ATOM 830 C CA . SER A 1 108 ? -4.140 12.621 -6.794 1.00 9.09 145 SER A CA 1
ATOM 831 C C . SER A 1 108 ? -3.454 13.767 -6.036 1.00 9.68 145 SER A C 1
ATOM 832 O O . SER A 1 108 ? -4.097 14.476 -5.236 1.00 10.05 145 SER A O 1
ATOM 835 N N . PHE A 1 109 ? -2.141 13.939 -6.274 1.00 8.92 146 PHE A N 1
ATOM 836 C CA . PHE A 1 109 ? -1.375 15.029 -5.647 1.00 8.72 146 PHE A CA 1
ATOM 837 C C . PHE A 1 109 ? -1.977 16.388 -6.048 1.00 10.72 146 PHE A C 1
ATOM 838 O O . PHE A 1 109 ? -2.218 17.256 -5.196 1.00 9.64 146 PHE A O 1
ATOM 846 N N . GLY A 1 110 ? -2.231 16.580 -7.343 1.00 10.45 147 GLY A N 1
ATOM 847 C CA . GLY A 1 110 ? -2.839 17.823 -7.816 1.00 9.87 147 GLY A CA 1
ATOM 848 C C . GLY A 1 110 ? -4.217 18.066 -7.223 1.00 9.98 147 GLY A C 1
ATOM 849 O O . GLY A 1 110 ? -4.518 19.184 -6.767 1.00 10.92 147 GLY A O 1
ATOM 850 N N . GLY A 1 111 ? -5.034 17.019 -7.123 1.00 9.54 148 GLY A N 1
ATOM 851 C CA . GLY A 1 111 ? -6.337 17.143 -6.486 1.00 9.86 148 GLY A CA 1
ATOM 852 C C . GLY A 1 111 ? -6.227 17.579 -5.031 1.00 11.36 148 GLY A C 1
ATOM 853 O O . GLY A 1 111 ? -6.963 18.467 -4.560 1.00 12.43 148 GLY A O 1
ATOM 854 N N . ALA A 1 112 ? -5.315 16.923 -4.271 1.00 10.09 149 ALA A N 1
ATOM 855 C CA . ALA A 1 112 ? -5.110 17.244 -2.870 1.00 10.43 149 ALA A CA 1
ATOM 856 C C . ALA A 1 112 ? -4.554 18.657 -2.716 1.00 11.69 149 ALA A C 1
ATOM 857 O O . ALA A 1 112 ? -4.940 19.362 -1.776 1.00 11.96 149 ALA A O 1
ATOM 859 N N . LEU A 1 113 ? -3.671 19.093 -3.632 1.00 10.91 150 LEU A N 1
ATOM 860 C CA . LEU A 1 113 ? -3.103 20.449 -3.554 1.00 12.18 150 LEU A CA 1
ATOM 861 C C . LEU A 1 113 ? -4.211 21.469 -3.772 1.00 13.23 150 LEU A C 1
ATOM 862 O O . LEU A 1 113 ? -4.231 22.498 -3.073 1.00 13.46 150 LEU A O 1
ATOM 867 N N . CYS A 1 114 ? -5.147 21.205 -4.691 1.00 11.34 151 CYS A N 1
ATOM 868 C CA . CYS A 1 114 ? -6.307 22.077 -4.926 1.00 11.14 151 CYS A CA 1
ATOM 869 C C . CYS A 1 114 ? -7.203 22.160 -3.691 1.00 15.34 151 CYS A C 1
ATOM 870 O O . CYS A 1 114 ? -7.566 23.266 -3.259 1.00 14.46 151 CYS A O 1
ATOM 873 N N . VAL A 1 115 ? -7.576 20.994 -3.121 1.00 13.84 152 VAL A N 1
ATOM 874 C CA . VAL A 1 115 ? -8.442 20.950 -1.958 1.00 14.15 152 VAL A CA 1
ATOM 875 C C . VAL A 1 115 ? -7.802 21.729 -0.793 1.00 15.19 152 VAL A C 1
ATOM 876 O O . VAL A 1 115 ? -8.499 22.536 -0.140 1.00 16.33 152 VAL A O 1
ATOM 880 N N . GLU A 1 116 ? -6.481 21.537 -0.574 1.00 14.48 153 GLU A N 1
ATOM 881 C CA . GLU A 1 116 ? -5.753 22.204 0.520 1.00 16.58 153 GLU A CA 1
ATOM 882 C C . GLU A 1 116 ? -5.659 23.722 0.285 1.00 17.72 153 GLU A C 1
ATOM 883 O O . GLU A 1 116 ? -5.797 24.515 1.234 1.00 18.16 153 GLU A O 1
ATOM 889 N N . SER A 1 117 ? -5.466 24.128 -0.977 1.00 14.91 154 SER A N 1
ATOM 890 C CA . SER A 1 117 ? -5.398 25.547 -1.325 1.00 15.92 154 SER A CA 1
ATOM 891 C C . SER A 1 117 ? -6.694 26.242 -1.011 1.00 17.94 154 SER A C 1
ATOM 892 O O . SER A 1 117 ? -6.660 27.346 -0.450 1.00 17.83 154 SER A O 1
ATOM 895 N N . VAL A 1 118 ? -7.846 25.616 -1.328 1.00 16.59 155 VAL A N 1
ATOM 896 C CA . VAL A 1 118 ? -9.172 26.163 -1.040 1.00 17.41 155 VAL A CA 1
ATOM 897 C C . VAL A 1 118 ? -9.342 26.279 0.497 1.00 22.02 155 VAL A C 1
ATOM 898 O O . VAL A 1 118 ? -9.758 27.338 0.993 1.00 22.13 155 VAL A O 1
ATOM 902 N N . ASP A 1 119 ? -8.930 25.236 1.248 1.00 18.57 156 ASP A N 1
ATOM 903 C CA . ASP A 1 119 ? -9.001 25.234 2.715 1.00 20.53 156 ASP A CA 1
ATOM 904 C C . ASP A 1 119 ? -8.161 26.340 3.374 1.00 24.01 156 ASP A C 1
ATOM 905 O O . ASP A 1 119 ? -8.546 26.863 4.432 1.00 24.88 156 ASP A O 1
ATOM 907 N N . LYS A 1 120 ? -7.027 26.694 2.761 1.00 20.24 157 LYS A N 1
ATOM 908 C CA . LYS A 1 120 ? -6.080 27.662 3.292 1.00 19.68 157 LYS A CA 1
ATOM 909 C C . LYS A 1 120 ? -6.346 29.067 2.755 1.00 22.89 157 LYS A C 1
ATOM 910 O O . LYS A 1 120 ? -5.462 29.928 2.852 1.00 23.72 157 LYS A O 1
ATOM 916 N N . GLU A 1 121 ? -7.552 29.288 2.181 1.00 18.59 158 GLU A N 1
ATOM 917 C CA . GLU A 1 121 ? -7.993 30.563 1.604 1.00 19.84 158 GLU A CA 1
ATOM 918 C C . GLU A 1 121 ? -7.043 31.063 0.510 1.00 21.54 158 GLU A C 1
ATOM 919 O O . GLU A 1 121 ? -6.772 32.264 0.387 1.00 21.67 158 GLU A O 1
ATOM 925 N N . MET A 1 122 ? -6.596 30.118 -0.335 1.00 17.11 159 MET A N 1
ATOM 926 C CA . MET A 1 122 ? -5.758 30.406 -1.499 1.00 15.64 159 MET A CA 1
ATOM 927 C C . MET A 1 122 ? -6.428 29.808 -2.730 1.00 16.76 159 MET A C 1
ATOM 928 O O . MET A 1 122 ? -5.783 29.089 -3.514 1.00 15.42 159 MET A O 1
ATOM 933 N N . GLN A 1 123 ? -7.719 30.127 -2.922 1.00 15.42 160 GLN A N 1
ATOM 934 C CA A GLN A 1 123 ? -8.544 29.676 -4.049 0.50 15.47 160 GLN A CA 1
ATOM 935 C CA B GLN A 1 123 ? -8.496 29.606 -4.054 0.50 15.41 160 GLN A CA 1
ATOM 936 C C . GLN A 1 123 ? -7.874 30.000 -5.397 1.00 16.16 160 GLN A C 1
ATOM 937 O O . GLN A 1 123 ? -8.063 29.270 -6.383 1.00 14.20 160 GLN A O 1
ATOM 948 N N . VAL A 1 124 ? -7.104 31.096 -5.439 1.00 13.80 161 VAL A N 1
ATOM 949 C CA . VAL A 1 124 ? -6.416 31.559 -6.643 1.00 13.55 161 VAL A CA 1
ATOM 950 C C . VAL A 1 124 ? -5.471 30.466 -7.186 1.00 15.33 161 VAL A C 1
ATOM 951 O O . VAL A 1 124 ? -5.162 30.465 -8.380 1.00 14.74 161 VAL A O 1
ATOM 955 N N . LEU A 1 125 ? -4.987 29.557 -6.316 1.00 12.57 162 LEU A N 1
ATOM 956 C CA . LEU A 1 125 ? -4.060 28.524 -6.762 1.00 12.26 162 LEU A CA 1
ATOM 957 C C . LEU A 1 125 ? -4.714 27.436 -7.611 1.00 12.29 162 LEU A C 1
ATOM 958 O O . LEU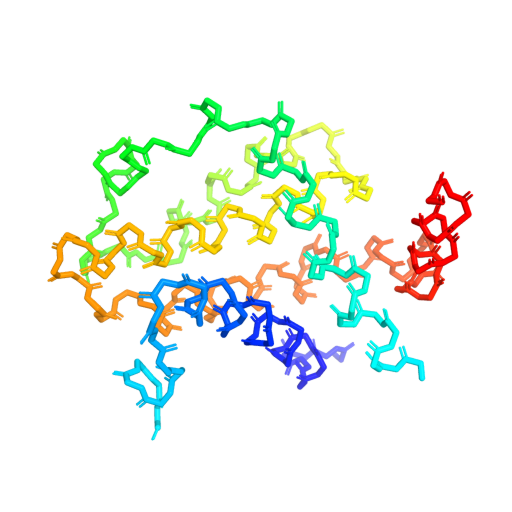 A 1 125 ? -4.005 26.757 -8.350 1.00 11.35 162 LEU A O 1
ATOM 963 N N . VAL A 1 126 ? -6.037 27.229 -7.520 1.00 10.88 163 VAL A N 1
ATOM 964 C CA . VAL A 1 126 ? -6.674 26.088 -8.184 1.00 11.26 163 VAL A CA 1
ATOM 965 C C . VAL A 1 126 ? -6.480 26.127 -9.693 1.00 11.58 163 VAL A C 1
ATOM 966 O O . VAL A 1 126 ? -6.047 25.113 -10.261 1.00 11.57 163 VAL A O 1
ATOM 970 N N . SER A 1 127 ? -6.815 27.253 -10.360 1.00 10.02 164 SER A N 1
ATOM 971 C CA . SER A 1 127 ? -6.631 27.272 -11.805 1.00 10.30 164 SER A CA 1
ATOM 972 C C . SER A 1 127 ? -5.147 27.168 -12.208 1.00 11.62 164 SER A C 1
ATOM 973 O O . SER A 1 127 ? -4.822 26.600 -13.258 1.00 10.42 164 SER A O 1
ATOM 976 N N . ARG A 1 128 ? -4.251 27.660 -11.343 1.00 9.17 165 ARG A N 1
ATOM 977 C CA . ARG A 1 128 ? -2.805 27.589 -11.586 1.00 8.87 165 ARG A CA 1
ATOM 978 C C . ARG A 1 128 ? -2.339 26.163 -11.505 1.00 10.36 165 ARG A C 1
ATOM 979 O O . ARG A 1 128 ? -1.618 25.711 -12.406 1.00 10.16 165 ARG A O 1
ATOM 987 N N . ILE A 1 129 ? -2.762 25.424 -10.473 1.00 10.10 166 ILE A N 1
ATOM 988 C CA . ILE A 1 129 ? -2.391 24.023 -10.360 1.00 9.89 166 ILE A CA 1
ATOM 989 C C . ILE A 1 129 ? -2.922 23.246 -11.570 1.00 10.78 166 ILE A C 1
ATOM 990 O O . ILE A 1 129 ? -2.197 22.399 -12.109 1.00 9.65 166 ILE A O 1
ATOM 995 N N . ALA A 1 130 ? -4.165 23.544 -12.043 1.00 9.18 167 ALA A N 1
ATOM 996 C CA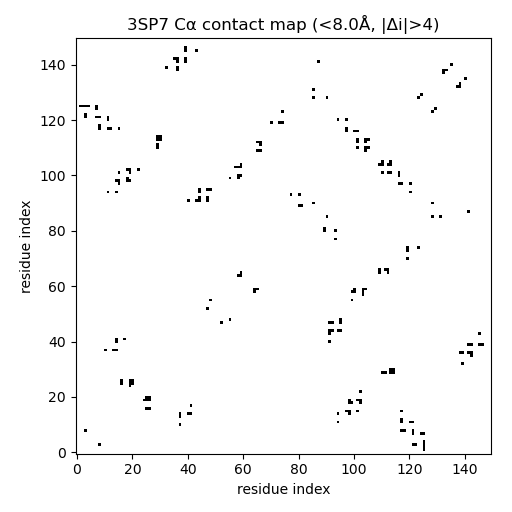 . ALA A 1 130 ? -4.685 22.873 -13.226 1.00 9.90 167 ALA A CA 1
ATOM 997 C C . ALA A 1 130 ? -3.762 23.108 -14.422 1.00 9.87 167 ALA A C 1
ATOM 998 O O . ALA A 1 130 ? -3.466 22.163 -15.172 1.00 10.35 167 ALA A O 1
ATOM 1000 N N . ALA A 1 131 ? -3.323 24.364 -14.623 1.00 8.86 168 ALA A N 1
ATOM 1001 C CA . ALA A 1 131 ? -2.435 24.649 -15.743 1.00 8.57 168 ALA A CA 1
ATOM 1002 C C . ALA A 1 131 ? -1.071 23.960 -15.597 1.00 10.46 168 ALA A C 1
ATOM 1003 O O . ALA A 1 131 ? -0.550 23.428 -16.577 1.00 10.44 168 ALA A O 1
ATOM 1005 N N . TRP A 1 132 ? -0.499 23.957 -14.387 1.00 9.16 169 TRP A N 1
ATOM 1006 C CA . TRP A 1 132 ? 0.793 23.294 -14.142 1.00 8.85 169 TRP A CA 1
ATOM 1007 C C . TRP A 1 132 ? 0.698 21.791 -14.366 1.00 10.79 169 TRP A C 1
ATOM 1008 O O . TRP A 1 132 ? 1.610 21.212 -14.970 1.00 10.21 169 TRP A O 1
ATOM 1019 N N . MET A 1 133 ? -0.421 21.178 -13.912 1.00 8.10 170 MET A N 1
ATOM 1020 C CA . MET A 1 133 ? -0.616 19.750 -14.142 1.00 9.25 170 MET A CA 1
ATOM 1021 C C . MET A 1 133 ? -0.777 19.445 -15.613 1.00 10.35 170 MET A C 1
ATOM 1022 O O . MET A 1 133 ? -0.176 18.491 -16.104 1.00 9.99 170 MET A O 1
ATOM 1027 N N . ALA A 1 134 ? -1.611 20.236 -16.330 1.00 9.64 171 ALA A N 1
ATOM 1028 C CA . ALA A 1 134 ? -1.816 19.968 -17.758 1.00 9.66 171 ALA A CA 1
ATOM 1029 C C . ALA A 1 134 ? -0.498 20.121 -18.540 1.00 9.72 171 ALA A C 1
ATOM 1030 O O . ALA A 1 134 ? -0.233 19.313 -19.429 1.00 9.01 171 ALA A O 1
ATOM 1032 N N . THR A 1 135 ? 0.342 21.100 -18.147 1.00 8.68 172 THR A N 1
ATOM 1033 C CA . THR A 1 135 ? 1.663 21.309 -18.767 1.00 8.03 172 THR A CA 1
ATOM 1034 C C . THR A 1 135 ? 2.546 20.110 -18.508 1.00 9.69 172 THR A C 1
ATOM 1035 O O . THR A 1 135 ? 3.183 19.584 -19.432 1.00 9.82 172 THR A O 1
ATOM 1039 N N . TYR A 1 136 ? 2.619 19.658 -17.236 1.00 9.29 173 TYR A N 1
ATOM 1040 C CA . TYR A 1 136 ? 3.500 18.525 -16.938 1.00 8.85 173 TYR A CA 1
ATOM 1041 C C . TYR A 1 136 ? 3.023 17.243 -17.639 1.00 9.54 173 TYR A C 1
ATOM 1042 O O . TYR A 1 136 ? 3.839 16.469 -18.173 1.00 9.75 173 TYR A O 1
ATOM 1051 N N . LEU A 1 137 ? 1.706 17.030 -17.644 1.00 8.65 174 LEU A N 1
ATOM 1052 C CA . LEU A 1 137 ? 1.143 15.872 -18.327 1.00 8.64 174 LEU A CA 1
ATOM 1053 C C . LEU A 1 137 ? 1.471 15.933 -19.819 1.00 10.95 174 LEU A C 1
ATOM 1054 O O . LEU A 1 137 ? 1.965 14.956 -20.407 1.00 11.11 174 LEU A O 1
ATOM 1059 N N . ASN A 1 138 ? 1.246 17.093 -20.451 1.00 9.80 175 ASN A N 1
ATOM 1060 C CA . ASN A 1 138 ? 1.495 17.226 -21.878 1.00 10.39 175 ASN A CA 1
ATOM 1061 C C . ASN A 1 138 ? 2.967 17.004 -22.231 1.00 11.30 175 ASN A C 1
ATOM 1062 O O . ASN A 1 138 ? 3.280 16.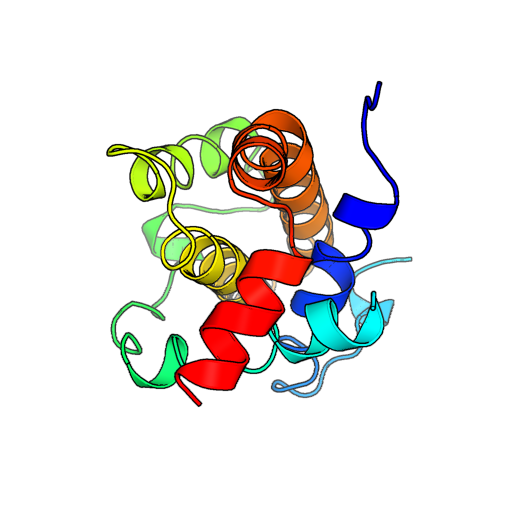326 -23.230 1.00 12.35 175 ASN A O 1
ATOM 1067 N N . ASP A 1 139 ? 3.856 17.597 -21.437 1.00 9.41 176 ASP A N 1
ATOM 1068 C CA . ASP A 1 139 ? 5.277 17.655 -21.782 1.00 10.04 176 ASP A CA 1
ATOM 1069 C C . ASP A 1 139 ? 6.080 16.476 -21.283 1.00 12.99 176 ASP A C 1
ATOM 1070 O O . ASP A 1 139 ? 7.017 16.061 -21.976 1.00 13.24 176 ASP A O 1
ATOM 1075 N N . HIS A 1 140 ? 5.777 15.973 -20.083 1.00 11.06 177 HIS A N 1
ATOM 1076 C CA . HIS A 1 140 ? 6.631 14.957 -19.483 1.00 10.86 177 HIS A CA 1
ATOM 1077 C C . HIS A 1 140 ? 5.965 13.607 -19.260 1.00 13.72 177 HIS A C 1
ATOM 1078 O O . HIS A 1 140 ? 6.688 12.656 -18.915 1.00 17.57 177 HIS A O 1
ATOM 1085 N N . LEU A 1 141 ? 4.641 13.498 -19.401 1.00 9.78 178 LEU A N 1
ATOM 1086 C CA . LEU A 1 141 ? 3.990 12.204 -19.184 1.00 9.85 178 LEU A CA 1
ATOM 1087 C C . LEU A 1 141 ? 3.378 11.637 -20.460 1.00 12.33 178 LEU A C 1
ATOM 1088 O O . LEU A 1 141 ? 3.465 10.427 -20.664 1.00 10.80 178 LEU A O 1
ATOM 1093 N N . GLU A 1 142 ? 2.775 12.483 -21.324 1.00 11.04 179 GLU A N 1
ATOM 1094 C CA A GLU A 1 142 ? 2.138 11.977 -22.544 0.50 11.07 179 GLU A CA 1
ATOM 1095 C CA B GLU A 1 142 ? 2.168 12.040 -22.584 0.50 11.48 179 GLU A CA 1
ATOM 1096 C C . GLU A 1 142 ? 3.127 11.161 -23.392 1.00 12.98 179 GLU A C 1
ATOM 1097 O O . GLU A 1 142 ? 2.699 10.117 -23.890 1.00 12.33 179 GLU A O 1
ATOM 1108 N N . PRO A 1 143 ? 4.431 11.504 -23.562 1.00 11.39 180 PRO A N 1
ATOM 1109 C CA . PRO A 1 143 ? 5.281 10.628 -24.386 1.00 12.54 180 PRO A CA 1
ATOM 1110 C C . PRO A 1 143 ? 5.342 9.203 -23.836 1.00 12.52 180 PRO A C 1
ATOM 1111 O O . PRO A 1 143 ? 5.189 8.240 -24.607 1.00 12.46 180 PRO A O 1
ATOM 1115 N N . TRP A 1 144 ? 5.476 9.044 -22.513 1.00 10.75 181 TRP A N 1
ATOM 1116 C CA . TRP A 1 144 ? 5.493 7.728 -21.889 1.00 9.53 181 TRP A CA 1
ATOM 1117 C C . TRP A 1 144 ? 4.147 7.046 -22.091 1.00 11.79 181 TRP A C 1
ATOM 1118 O O . TRP A 1 144 ? 4.093 5.856 -22.412 1.00 10.48 181 TRP A O 1
ATOM 1129 N N . ILE A 1 145 ? 3.057 7.751 -21.846 1.00 9.67 182 ILE A N 1
ATOM 1130 C CA . ILE A 1 145 ? 1.721 7.161 -21.986 1.00 9.92 182 ILE A CA 1
ATOM 1131 C C . ILE A 1 145 ? 1.512 6.596 -23.393 1.00 11.63 182 ILE A C 1
ATOM 1132 O O . ILE A 1 145 ? 1.063 5.454 -23.526 1.00 11.36 182 ILE A O 1
ATOM 1137 N N . GLN A 1 146 ? 1.858 7.366 -24.416 1.00 10.46 183 GLN A N 1
ATOM 1138 C CA . GLN A 1 146 ? 1.682 6.885 -25.784 1.00 10.39 183 GLN A CA 1
ATOM 1139 C C . GLN A 1 146 ? 2.612 5.701 -26.081 1.00 13.14 183 GLN A C 1
ATOM 1140 O O . GLN A 1 146 ? 2.175 4.728 -26.723 1.00 13.39 183 GLN A O 1
ATOM 1146 N N . GLU A 1 147 ? 3.853 5.735 -25.584 1.00 10.92 184 GLU A N 1
ATOM 1147 C CA . GLU A 1 147 ? 4.808 4.631 -25.806 1.00 11.50 184 GLU A CA 1
ATOM 1148 C C . GLU A 1 147 ? 4.356 3.363 -25.107 1.00 12.05 184 GLU A C 1
ATOM 1149 O O . GLU A 1 147 ? 4.684 2.263 -25.558 1.00 12.57 184 GLU A O 1
ATOM 1155 N N . ASN A 1 148 ? 3.587 3.501 -24.014 1.00 10.91 185 ASN A N 1
ATOM 1156 C CA . ASN A 1 148 ? 3.167 2.3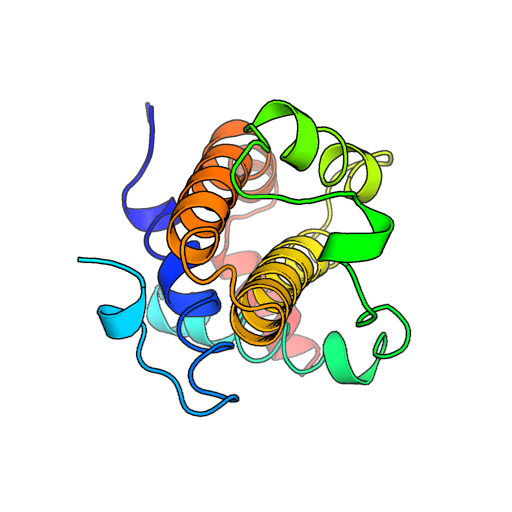86 -23.182 1.00 10.69 185 ASN A CA 1
ATOM 1157 C C . ASN A 1 148 ? 1.709 2.023 -23.395 1.00 12.51 185 ASN A C 1
ATOM 1158 O O . ASN A 1 148 ? 1.071 1.382 -22.533 1.00 11.48 185 ASN A O 1
ATOM 1163 N N . GLY A 1 149 ? 1.236 2.291 -24.605 1.00 11.31 186 GLY A N 1
ATOM 1164 C CA . GLY A 1 149 ? -0.065 1.781 -25.019 1.00 12.45 186 GLY A CA 1
ATOM 1165 C C . GLY A 1 149 ? -1.247 2.721 -24.983 1.00 13.82 186 GLY A C 1
ATOM 1166 O O . GLY A 1 149 ? -2.348 2.314 -25.394 1.00 13.77 186 GLY A O 1
ATOM 1167 N N . GLY A 1 150 ? -1.047 3.955 -24.499 1.00 11.70 187 GLY A N 1
ATOM 1168 C CA . GLY A 1 150 ? -2.125 4.932 -24.435 1.00 11.90 187 GLY A CA 1
ATOM 1169 C C . GLY A 1 150 ? -3.043 4.739 -23.248 1.00 12.31 187 GLY A C 1
ATOM 1170 O O . GLY A 1 150 ? -3.014 3.695 -22.563 1.00 11.95 187 GLY A O 1
ATOM 1171 N N . TRP A 1 151 ? -3.905 5.724 -23.014 1.00 11.74 188 TRP A N 1
ATOM 1172 C CA . TRP A 1 151 ? -4.844 5.678 -21.903 1.00 10.61 188 TRP A CA 1
ATOM 1173 C C . TRP A 1 151 ? -5.810 4.488 -21.958 1.00 11.63 188 TRP A C 1
ATOM 1174 O O . TRP A 1 151 ? -6.194 3.977 -20.901 1.00 10.84 188 TRP A O 1
ATOM 1185 N N . ASP A 1 152 ? -6.158 3.982 -23.152 1.00 11.17 189 ASP A N 1
ATOM 1186 C CA . ASP A 1 152 ? -7.052 2.835 -23.195 1.00 11.05 189 ASP A CA 1
ATOM 1187 C C . ASP A 1 152 ? -6.395 1.570 -22.621 1.00 10.79 189 ASP A C 1
ATOM 1188 O O . ASP A 1 152 ? -7.105 0.668 -22.145 1.00 11.40 189 ASP A O 1
ATOM 1193 N N . THR A 1 153 ? -5.036 1.530 -22.590 1.00 9.17 190 THR A N 1
ATOM 1194 C CA . THR A 1 153 ? -4.339 0.411 -21.941 1.00 9.56 190 THR A CA 1
ATOM 1195 C C . THR A 1 153 ? -4.546 0.520 -20.422 1.00 10.58 190 THR A C 1
ATOM 1196 O O . THR A 1 153 ? -4.834 -0.484 -19.758 1.00 10.75 190 THR A O 1
ATOM 1200 N N . PHE A 1 154 ? -4.418 1.740 -19.864 1.00 10.16 191 PHE A N 1
ATOM 1201 C CA . PHE A 1 154 ? -4.707 1.931 -18.443 1.00 9.88 191 PHE A CA 1
ATOM 1202 C C . PHE A 1 154 ? -6.145 1.510 -18.089 1.00 12.32 191 PHE A C 1
ATOM 1203 O O . PHE A 1 154 ? -6.345 0.815 -17.081 1.00 11.46 191 PHE A O 1
ATOM 1211 N N . VAL A 1 155 ? -7.146 1.885 -18.924 1.00 10.75 192 VAL A N 1
ATOM 1212 C CA . VAL A 1 155 ? -8.549 1.520 -18.672 1.00 10.75 192 VAL A CA 1
ATOM 1213 C C . VAL A 1 155 ? -8.660 -0.001 -18.576 1.00 13.02 192 VAL A C 1
ATOM 1214 O O . VAL A 1 155 ? -9.293 -0.532 -17.651 1.00 13.53 192 VAL A O 1
ATOM 1218 N N . GLU A 1 156 ? -8.032 -0.708 -19.532 1.00 11.03 193 GLU A N 1
ATOM 1219 C CA . GLU A 1 156 ? -8.051 -2.161 -19.531 1.00 11.11 193 GLU A CA 1
ATOM 1220 C C . GLU A 1 156 ? -7.377 -2.768 -18.273 1.00 12.28 193 GLU A C 1
ATOM 1221 O O . GLU A 1 156 ? -7.971 -3.639 -17.609 1.00 12.69 193 GLU A O 1
ATOM 1227 N N . LEU A 1 157 ? -6.183 -2.272 -17.906 1.00 11.12 194 LEU A N 1
ATOM 1228 C CA . LEU A 1 157 ? -5.446 -2.823 -16.752 1.00 11.02 194 LEU A CA 1
ATOM 1229 C C . LEU A 1 157 ? -6.209 -2.589 -15.464 1.00 13.20 194 LEU A C 1
ATOM 1230 O O . LEU A 1 157 ? -6.337 -3.497 -14.625 1.00 13.51 194 LEU A O 1
ATOM 1235 N N . TYR A 1 158 ? -6.724 -1.371 -15.303 1.00 12.29 195 TYR A N 1
ATOM 1236 C CA . TYR A 1 158 ? -7.441 -1.014 -14.102 1.00 12.08 195 TYR A CA 1
ATOM 1237 C C . TYR A 1 158 ? -8.729 -1.821 -13.979 1.00 15.67 195 TYR A C 1
ATOM 1238 O O . TYR A 1 158 ? -8.990 -2.378 -12.908 1.00 16.07 195 TYR A O 1
ATOM 1247 N N . GLY A 1 159 ? -9.514 -1.873 -15.058 1.00 15.88 196 GLY A N 1
ATOM 1248 C CA . GLY A 1 159 ? -10.776 -2.603 -15.098 1.00 15.59 196 GLY A CA 1
ATOM 1249 C C . GLY A 1 159 ? -10.639 -4.090 -14.847 1.00 20.73 196 GLY A C 1
ATOM 1250 O O . GLY A 1 159 ? -11.496 -4.703 -14.193 1.00 21.06 196 GLY A O 1
ATOM 1251 N N . ASN A 1 160 ? -9.542 -4.676 -15.321 1.00 17.76 197 ASN A N 1
ATOM 1252 C CA . ASN A 1 160 ? -9.321 -6.106 -15.177 1.00 18.60 197 ASN A CA 1
ATOM 1253 C C . ASN A 1 160 ? -8.862 -6.456 -13.805 1.00 26.55 197 ASN A C 1
ATOM 1254 O O . ASN A 1 160 ? -9.322 -7.475 -13.297 1.00 29.94 197 ASN A O 1
ATOM 1259 N N . ASN A 1 161 ? -8.073 -5.578 -13.149 1.00 20.94 198 ASN A N 1
ATOM 1260 C CA . ASN A 1 161 ? -7.632 -5.770 -11.774 1.00 21.37 198 ASN A CA 1
ATOM 1261 C C . ASN A 1 161 ? -8.896 -5.619 -10.901 1.00 28.50 198 ASN A C 1
ATOM 1262 O O . ASN A 1 161 ? -9.107 -6.433 -10.022 1.00 30.82 198 ASN A O 1
ATOM 1267 N N . ALA A 1 162 ? -9.816 -4.692 -11.287 1.00 25.80 199 ALA A N 1
ATOM 1268 C CA . ALA A 1 162 ? -11.094 -4.447 -10.596 1.00 46.86 199 ALA A CA 1
ATOM 1269 C C . ALA A 1 162 ? -12.056 -5.619 -10.771 1.00 88.94 199 ALA A C 1
ATOM 1270 O O . ALA A 1 162 ? -12.656 -6.072 -9.800 1.00 52.93 199 ALA A O 1
#

Sequence (150 aa):
SEFMSQSNREELVVDFLSSYKLSSQKGYSWSQFSDESEAVKQALLREAGDEEFELRYRRRAFSDLTSQLHHITPGTAYQSFEQQVVVNELFRDGVNWGRRIVAFFSFGGALCVESVDKEMQQVLVSRIAAWMATYLNDHLEEPWIQENGGWDTFVELYGNNA

InterPro domains:
  IPR002475 Bcl2-like [PS50062] (90-190)
  IPR003093 Apoptosis regulator, Bcl-2 protein, BH4 [PF02180] (1-26)
  IPR003093 Apoptosis regulator, Bcl-2 protein, BH4 [PS50063] (5-24)
  IPR003093 Apoptosis regulator, Bcl-2 protein, BH4 [SM00265] (1-27)
  IPR004725 Apoptosis regulator, Bcl-2/ BclX [TIGR00865] (1-233)
  IPR013279 Apoptosis regulator, Bcl-X [PR01864] (1-16)
  IPR013279 Apoptosis regulator, Bcl-X [PR01864] (17-32)
  IPR013279 Apoptosis regulator, Bcl-X [PR01864] (80-96)
  IPR013279 Apoptosis regulator, Bcl-X [PR01864] (99-110)
  IPR013279 Apoptosis regulator, Bcl-X [PR01864] (118-129)
  IPR020717 Apoptosis regulator, Bcl-2, BH1 motif, conserved site [PS01080] (130-148)
  IPR020726 Apoptosis regulator, Bcl-2, BH2 motif, conserved site [PS01258] (181-192)
  IPR020728 Apoptosis regulator, Bcl-2, BH3 motif, conserved site [PS01259] (86-100)
  IPR020731 Apoptosis regulator, Bcl-2, BH4 motif, conserved site [PS01260] (4-24)
  IPR026298 Bcl-2 family [PR01862] (123-135)
  IPR026298 Bcl-2 family [PR01862] (136-164)
  IPR026298 Bcl-2 family [PR01862] (165-189)
  IPR026298 Bcl-2 family [PTHR11256] (2-211)
  IPR026298 Bcl-2 family [cd06845] (81-194)
  IPR036834 Bcl-2-like superfamily [G3DSA:1.10.437.10] (1-209)

Secondary structure (DSSP, 8-state):
--SS-HHHHHHHHHHHHHHHHTTT--GGGT---HHHHHHHHHHHHHHHHHHHGGG-S-HHHHTT--TT--HHHHHHHHHHHTTT---HHHHHHHHHHHHHHHHHHHHTT-TTHHHHHHHHHHHHIIIIIHHHHHHTT-HHHHHHHHHHH-

Foldseek 3Di:
DDPFDPLLLVLLLLLLQLLVVVVVDGSVVQDCCSVLLSVLLNVLLVVCCVVVVVVLDLVCVVLVPAPPDDLVSVVVVLCVLQVVHDDVNSVSVLSNVLNSVCVNCVVVVNSNCNVVSSVSSSNCCVPPPVVVQVVVPHSNVVSVVSVVVD

Radius of gyration: 14.62 Å; Cα contacts (8 Å, |Δi|>4): 131; chains: 1; bounding box: 32×40×37 Å

Organism: Homo sapiens (NCBI:txid9606)

Solvent-accessible surface area: 8227 Å² total; per-residue (Å²): 152,120,196,67,8,84,74,6,83,96,25,0,24,33,4,0,25,45,17,0,66,90,121,70,80,54,39,82,112,26,15,180,100,93,109,46,10,61,74,8,3,63,71,6,1,43,72,39,47,126,182,126,133,238,61,60,50,41,18,5,76,116,57,144,5,44,77,68,19,67,48,103,51,2,19,120,34,0,70,104,51,16,173,115,31,36,61,34,49,72,0,11,13,0,0,3,33,0,2,16,1,0,39,27,0,7,69,100,141,30,67,76,0,0,41,85,0,0,43,26,0,3,44,7,0,12,76,93,0,58,71,52,1,117,141,61,48,11,33,86,47,10,37,107,98,36,45,108,146,102

GO terms:
  GO:0005515 protein binding (F, IPI)
  GO:0042802 identical protein binding (F, IPI)
  GO:1901029 negative regulation of mitochondrial outer membrane permeabilization involved in apoptotic signaling pathway (P, IDA)
  GO:0090201 negative regulation of release of cytochrome c from mitochondria (P, IDA)
  GO:0005741 mitochondrial outer membrane (C, IDA)
  GO:0043066 negative regulation of apoptotic process (P, IDA)
  GO:2001243 negative regulation of intrinsic apoptotic signaling pathway (P, IDA)
  GO:0010507 negative regulation of autophagy (P, TAS)
  GO:0043066 negative regulation of apoptotic process (P, IMP)
  GO:2000811 negative regulation of anoikis (P, IMP)
  GO:0051434 BH3 domain binding (F, IPI)
  GO:1902042 negative regulation of extrinsic apoptotic signaling pathway via death domain receptors (P, IDA)
  GO:0034097 response to cytokine (P, IDA)
  GO:0001836 release of cytochrome c from mitochondria (P, IDA)
  GO:0005739 mitochondrion (C, IDA)
  GO:0046902 regulation of mitochondrial membrane permeability (P, IDA)
  GO:0051881 regulation of mitochondrial membrane potential (P, IDA)
  GO:0005813 centrosome (C, IDA)
  GO:1902236 negative regulation of endoplasmic reticulum stress-induced intrinsic apoptotic signaling pathway (P, IDA)
  GO:0032465 regulation of cytokinesis (P, IMP)

B-factor: mean 19.21, std 11.26, range [8.03, 110.58]